Protein AF-B1C0U8-F1 (afdb_monomer)

Organism: NCBI:txid428126

Mean predicted aligned error: 3.38 Å

InterPro domains:
  IPR003501 Phosphotransferase system, EIIB component, type 2/3 [PF02302] (1-73)
  IPR013012 Phosphotransferase system, EIIB component, type 3 [PS51100] (1-84)
  IPR036095 PTS system IIB component-like superfamily [SSF52794] (1-81)
  IPR051819 PTS system sugar-specific EIIB domain-containing protein [PTHR34581] (1-80)

Structure (mmCIF, N/CA/C/O backbone):
data_AF-B1C0U8-F1
#
_entry.id   AF-B1C0U8-F1
#
loop_
_atom_site.group_PDB
_atom_site.id
_atom_site.type_symbol
_atom_site.label_atom_id
_atom_site.label_alt_id
_atom_site.label_comp_id
_atom_site.label_asym_id
_atom_site.label_entity_id
_atom_site.label_seq_id
_atom_site.pdbx_PDB_ins_code
_atom_site.Cartn_x
_atom_site.Cartn_y
_atom_site.Cartn_z
_atom_site.occupancy
_atom_site.B_iso_or_equiv
_atom_site.auth_seq_id
_atom_site.auth_comp_id
_atom_site.auth_asym_id
_atom_site.auth_atom_id
_atom_site.pdbx_PDB_model_num
ATOM 1 N N . MET A 1 1 ? 3.563 -1.939 10.051 1.00 90.69 1 MET A N 1
ATOM 2 C CA . MET A 1 1 ? 2.338 -2.499 9.449 1.00 90.69 1 MET A CA 1
ATOM 3 C C . MET A 1 1 ? 1.764 -3.650 10.267 1.00 90.69 1 MET A C 1
ATOM 5 O O . MET A 1 1 ? 0.812 -3.388 10.972 1.00 90.69 1 MET A O 1
ATOM 9 N N . LYS A 1 2 ? 2.338 -4.868 10.300 1.00 92.31 2 LYS A N 1
ATOM 10 C CA . LYS A 1 2 ? 1.749 -6.015 11.051 1.00 92.31 2 LYS A CA 1
ATOM 11 C C . LYS A 1 2 ? 1.343 -5.703 12.500 1.00 92.31 2 LYS A C 1
ATOM 13 O O . LYS A 1 2 ? 0.224 -5.982 12.907 1.00 92.31 2 LYS A O 1
ATOM 18 N N . LYS A 1 3 ? 2.256 -5.092 13.266 1.00 93.25 3 LYS A N 1
ATOM 19 C CA . LYS A 1 3 ? 1.996 -4.674 14.653 1.00 93.25 3 LYS A CA 1
ATOM 20 C C . LYS A 1 3 ? 0.848 -3.665 14.747 1.00 93.25 3 LYS A C 1
ATOM 22 O O . LYS A 1 3 ? 0.068 -3.727 15.686 1.00 93.25 3 LYS A O 1
ATOM 27 N N . GLU A 1 4 ? 0.771 -2.761 13.777 1.00 95.50 4 GLU A N 1
ATOM 28 C CA . GLU A 1 4 ? -0.253 -1.724 13.748 1.00 95.50 4 GLU A CA 1
ATOM 29 C C . GLU A 1 4 ? -1.625 -2.289 13.361 1.00 95.50 4 GLU A C 1
ATOM 31 O O . GLU A 1 4 ? -2.627 -1.935 13.970 1.00 95.50 4 GLU A O 1
ATOM 36 N N . ALA A 1 5 ? -1.672 -3.221 12.404 1.00 94.12 5 ALA A N 1
ATOM 37 C CA . ALA A 1 5 ? -2.906 -3.910 12.036 1.00 94.12 5 ALA A CA 1
ATOM 38 C C . ALA A 1 5 ? -3.520 -4.601 13.261 1.00 94.12 5 ALA A C 1
ATOM 40 O O . ALA A 1 5 ? -4.686 -4.384 13.578 1.00 94.12 5 ALA A O 1
ATOM 41 N N . ALA A 1 6 ? -2.692 -5.305 14.040 1.00 93.75 6 ALA A N 1
ATOM 42 C CA . ALA A 1 6 ? -3.122 -5.894 15.303 1.00 93.75 6 ALA A CA 1
ATOM 43 C C . ALA A 1 6 ? -3.607 -4.845 16.324 1.00 93.75 6 ALA A C 1
ATOM 45 O O . ALA A 1 6 ? -4.631 -5.061 16.965 1.00 93.75 6 ALA A O 1
ATOM 46 N N . SER A 1 7 ? -2.924 -3.699 16.477 1.00 95.00 7 SER A N 1
ATOM 47 C CA . SER A 1 7 ? -3.363 -2.657 17.423 1.00 95.00 7 SER A CA 1
ATOM 48 C C . SER A 1 7 ? -4.641 -1.934 17.001 1.00 95.00 7 SER A C 1
ATOM 50 O O . SER A 1 7 ? -5.346 -1.413 17.861 1.00 95.00 7 SER A O 1
ATOM 52 N N . GLN A 1 8 ? -4.946 -1.904 15.704 1.00 93.00 8 GLN A N 1
ATOM 53 C CA . GLN A 1 8 ? -6.172 -1.319 15.160 1.00 93.00 8 GLN A CA 1
ATOM 54 C C . GLN A 1 8 ? -7.308 -2.344 14.983 1.00 93.00 8 GLN A C 1
ATOM 56 O O . GLN A 1 8 ? -8.384 -1.971 14.530 1.00 93.00 8 GLN A O 1
ATOM 61 N N . ASN A 1 9 ? -7.105 -3.613 15.367 1.00 94.12 9 ASN A N 1
ATOM 62 C CA . ASN A 1 9 ? -8.031 -4.726 15.103 1.00 94.12 9 ASN A CA 1
ATOM 63 C C . ASN A 1 9 ? -8.379 -4.890 13.612 1.00 94.12 9 ASN A C 1
ATOM 65 O O . ASN A 1 9 ? -9.497 -5.261 13.260 1.00 94.12 9 ASN A O 1
ATOM 69 N N . ILE A 1 10 ? -7.411 -4.614 12.740 1.00 93.88 10 ILE A N 1
ATOM 70 C CA . ILE A 1 10 ? -7.514 -4.856 11.305 1.00 93.88 10 ILE A CA 1
ATOM 71 C C . ILE A 1 10 ? -6.978 -6.263 11.040 1.00 93.88 10 ILE A C 1
ATOM 73 O O . ILE A 1 10 ? -5.800 -6.541 11.286 1.00 93.88 10 ILE A O 1
ATOM 77 N N . ASP A 1 11 ? -7.838 -7.142 10.528 1.00 93.06 11 ASP A N 1
ATOM 78 C CA . ASP A 1 11 ? -7.435 -8.468 10.062 1.00 93.06 11 ASP A CA 1
ATOM 79 C C . ASP A 1 11 ? -6.744 -8.339 8.700 1.00 93.06 11 ASP A C 1
ATOM 81 O O . ASP A 1 11 ? -7.380 -8.340 7.649 1.00 93.06 11 ASP A O 1
ATOM 85 N N . ALA A 1 12 ? -5.430 -8.117 8.734 1.00 92.56 12 ALA A N 1
ATOM 86 C CA . ALA A 1 12 ? -4.614 -7.937 7.544 1.00 92.56 12 ALA A CA 1
ATOM 87 C C . ALA A 1 12 ? -3.398 -8.859 7.561 1.00 92.56 12 ALA A C 1
ATOM 89 O O . ALA A 1 12 ? -2.592 -8.870 8.500 1.00 92.56 12 ALA A O 1
ATOM 90 N N . ILE A 1 13 ? -3.200 -9.560 6.447 1.00 93.12 13 ILE A N 1
ATOM 91 C CA . ILE A 1 13 ? -1.951 -10.250 6.150 1.00 93.12 13 ILE A CA 1
ATOM 92 C C . ILE A 1 13 ? -1.064 -9.275 5.378 1.00 93.12 13 ILE A C 1
ATOM 94 O O . ILE A 1 13 ? -1.439 -8.763 4.331 1.00 93.12 13 ILE A O 1
ATOM 98 N N . VAL A 1 14 ? 0.136 -9.013 5.898 1.00 93.25 14 VAL A N 1
ATOM 99 C CA . VAL A 1 14 ? 1.134 -8.161 5.233 1.00 93.25 14 VAL A CA 1
ATOM 100 C C . VAL A 1 14 ? 2.367 -8.998 4.940 1.00 93.25 14 VAL A C 1
ATOM 102 O O . VAL A 1 14 ? 2.951 -9.591 5.851 1.00 93.25 14 VAL A O 1
ATOM 105 N N . TRP A 1 15 ? 2.799 -9.043 3.687 1.00 92.94 15 TRP A N 1
ATOM 106 C CA . TRP A 1 15 ? 3.988 -9.785 3.285 1.00 92.94 15 TRP A CA 1
ATOM 107 C C . TRP A 1 15 ? 4.777 -9.024 2.225 1.00 92.94 15 TRP A C 1
ATOM 109 O O . TRP A 1 15 ? 4.308 -8.044 1.654 1.00 92.94 15 TRP A O 1
ATOM 119 N N . THR A 1 16 ? 6.015 -9.455 2.009 1.00 90.94 16 THR A N 1
ATOM 120 C CA . THR A 1 16 ? 6.914 -8.873 1.014 1.00 90.94 16 THR A CA 1
ATOM 121 C C . THR A 1 16 ? 7.332 -9.979 0.066 1.00 90.94 16 THR A C 1
ATOM 123 O O . THR A 1 16 ? 7.688 -11.071 0.511 1.00 90.94 16 THR A O 1
ATOM 126 N N . VAL A 1 17 ? 7.294 -9.698 -1.231 1.00 89.50 17 VAL A N 1
ATOM 127 C CA . VAL A 1 17 ? 7.745 -10.615 -2.279 1.00 89.50 17 VAL A CA 1
ATOM 128 C C . VAL A 1 17 ? 8.893 -9.983 -3.050 1.00 89.50 17 VAL A C 1
ATOM 130 O O . VAL A 1 17 ? 8.968 -8.763 -3.187 1.00 89.50 17 VAL A O 1
ATOM 133 N N . GLY A 1 18 ? 9.804 -10.815 -3.549 1.00 86.25 18 GLY A N 1
ATOM 134 C CA . GLY A 1 18 ? 10.771 -10.366 -4.545 1.00 86.25 18 GLY A CA 1
ATOM 135 C C . GLY A 1 18 ? 10.088 -10.145 -5.895 1.00 86.25 18 GLY A C 1
ATOM 136 O O . GLY A 1 18 ? 9.076 -10.780 -6.191 1.00 86.25 18 GLY A O 1
ATOM 137 N N . GLN A 1 19 ? 10.681 -9.305 -6.744 1.00 75.81 19 GLN A N 1
ATOM 138 C CA . GLN A 1 19 ? 10.142 -8.958 -8.066 1.00 75.81 19 GLN A CA 1
ATOM 139 C C . GLN A 1 19 ? 9.783 -10.189 -8.924 1.00 75.81 19 GLN A C 1
ATOM 141 O O . GLN A 1 19 ? 8.805 -10.170 -9.664 1.00 75.81 19 GLN A O 1
ATOM 146 N N . HIS A 1 20 ? 10.560 -11.270 -8.817 1.00 81.19 20 HIS A N 1
ATOM 147 C CA . HIS A 1 20 ? 10.356 -12.504 -9.584 1.00 81.19 20 HIS A CA 1
ATOM 148 C C . HIS A 1 20 ? 9.161 -13.352 -9.126 1.00 81.19 20 HIS A C 1
ATOM 150 O O . HIS A 1 20 ? 8.740 -14.231 -9.867 1.00 81.19 20 HIS A O 1
ATOM 156 N N . ALA A 1 21 ? 8.635 -13.117 -7.923 1.00 82.62 21 ALA A N 1
ATOM 157 C CA . ALA A 1 21 ? 7.502 -13.858 -7.366 1.00 82.62 21 ALA A CA 1
ATOM 158 C C . ALA A 1 21 ? 6.172 -13.099 -7.502 1.00 82.62 21 ALA A C 1
ATOM 160 O O . ALA A 1 21 ? 5.140 -13.577 -7.030 1.00 82.62 21 ALA A O 1
ATOM 161 N N . LEU A 1 22 ? 6.187 -11.917 -8.131 1.00 81.62 22 LEU A N 1
ATOM 162 C CA . LEU A 1 22 ? 5.004 -11.077 -8.276 1.00 81.62 22 LEU A CA 1
ATOM 163 C C . LEU A 1 22 ? 3.876 -11.828 -8.991 1.00 81.62 22 LEU A C 1
ATOM 165 O O . LEU A 1 22 ? 2.794 -11.946 -8.430 1.00 81.62 22 LEU A O 1
ATOM 169 N N . ASP A 1 23 ? 4.170 -12.422 -10.149 1.00 81.38 23 ASP A N 1
ATOM 170 C CA . ASP A 1 23 ? 3.195 -13.105 -11.010 1.00 81.38 23 ASP A CA 1
ATOM 171 C C . ASP A 1 23 ? 2.501 -14.298 -10.330 1.00 81.38 23 ASP A C 1
ATOM 173 O O . ASP A 1 23 ? 1.457 -14.747 -10.785 1.00 81.38 23 ASP A O 1
ATOM 177 N N . THR A 1 24 ? 3.070 -14.846 -9.254 1.00 81.62 24 THR A N 1
ATOM 178 C CA . THR A 1 24 ? 2.505 -15.998 -8.532 1.00 81.62 24 THR A CA 1
ATOM 179 C C . THR A 1 24 ? 1.817 -15.625 -7.227 1.00 81.62 24 THR A C 1
ATOM 181 O O . THR A 1 24 ? 1.035 -16.417 -6.717 1.00 81.62 24 THR A O 1
ATOM 184 N N . SER A 1 25 ? 2.128 -14.459 -6.657 1.00 79.12 25 SER A N 1
ATOM 185 C CA . SER A 1 25 ? 1.705 -14.084 -5.300 1.00 79.12 25 SER A CA 1
ATOM 186 C C . SER A 1 25 ? 0.868 -12.810 -5.243 1.00 79.12 25 SER A C 1
ATOM 188 O O . SER A 1 25 ? 0.325 -12.500 -4.188 1.00 79.12 25 SER A O 1
ATOM 190 N N . CYS A 1 26 ? 0.764 -12.055 -6.338 1.00 80.06 26 CYS A N 1
ATOM 191 C CA . CYS A 1 26 ? -0.025 -10.828 -6.362 1.00 80.06 26 CYS A CA 1
ATOM 192 C C . CYS A 1 26 ? -1.531 -11.087 -6.263 1.00 80.06 26 CYS A C 1
ATOM 194 O O . CYS A 1 26 ? -2.237 -10.246 -5.728 1.00 80.06 26 CYS A O 1
ATOM 196 N N . PHE A 1 27 ? -2.020 -12.230 -6.754 1.00 79.50 27 PHE A N 1
ATOM 197 C CA . PHE A 1 27 ? -3.456 -12.498 -6.896 1.00 79.50 27 PHE A CA 1
ATOM 198 C C . PHE A 1 27 ? -4.215 -12.660 -5.574 1.00 79.50 27 PHE A C 1
ATOM 200 O O . PHE A 1 27 ? -5.427 -12.477 -5.563 1.00 79.50 27 PHE A O 1
ATOM 207 N N . ASP A 1 28 ? -3.519 -12.952 -4.474 1.00 86.94 28 ASP A N 1
ATOM 208 C CA . ASP A 1 28 ? -4.124 -13.060 -3.140 1.00 86.94 28 ASP A CA 1
ATOM 209 C C . ASP A 1 28 ? -4.196 -11.705 -2.406 1.00 86.94 28 ASP A C 1
ATOM 211 O O . ASP A 1 28 ? -4.661 -11.640 -1.269 1.00 86.94 28 ASP A O 1
ATOM 215 N N . ALA A 1 29 ? -3.691 -10.623 -3.009 1.00 92.75 29 ALA A N 1
ATOM 216 C CA . ALA A 1 29 ? -3.600 -9.318 -2.367 1.00 92.75 29 ALA A CA 1
ATOM 217 C C . ALA A 1 29 ? -4.783 -8.407 -2.722 1.00 92.75 29 ALA A C 1
ATOM 219 O O . ALA A 1 29 ? -5.109 -8.225 -3.893 1.00 92.75 29 ALA A O 1
ATOM 220 N N . ASP A 1 30 ? -5.358 -7.740 -1.716 1.00 94.69 30 ASP A N 1
ATOM 221 C CA . ASP A 1 30 ? -6.342 -6.667 -1.929 1.00 94.69 30 ASP A CA 1
ATOM 222 C C . ASP A 1 30 ? -5.704 -5.379 -2.480 1.00 94.69 30 ASP A C 1
ATOM 224 O O . ASP A 1 30 ? -6.381 -4.562 -3.099 1.00 94.69 30 ASP A O 1
ATOM 228 N N . CYS A 1 31 ? -4.405 -5.172 -2.249 1.00 95.06 31 CYS A N 1
ATOM 229 C CA . CYS A 1 31 ? -3.636 -4.070 -2.820 1.00 95.06 31 CYS A CA 1
ATOM 230 C C . CYS A 1 31 ? -2.143 -4.404 -2.886 1.00 95.06 31 CYS A C 1
ATOM 232 O O . CYS A 1 31 ? -1.653 -5.286 -2.177 1.00 95.06 31 CYS A O 1
ATOM 234 N N . ILE A 1 32 ? -1.401 -3.662 -3.710 1.00 95.12 32 ILE A N 1
ATOM 235 C CA . ILE A 1 32 ? 0.059 -3.763 -3.798 1.00 95.12 32 ILE A CA 1
ATOM 236 C C . ILE A 1 32 ? 0.684 -2.406 -3.505 1.00 95.12 32 ILE A C 1
ATOM 238 O O . ILE A 1 32 ? 0.350 -1.397 -4.125 1.00 95.12 32 ILE A O 1
ATOM 242 N N . LEU A 1 33 ? 1.647 -2.406 -2.587 1.00 96.12 33 LEU A N 1
ATOM 243 C CA . LEU A 1 33 ? 2.452 -1.239 -2.262 1.00 96.12 33 LEU A CA 1
ATOM 244 C C . LEU A 1 33 ? 3.879 -1.426 -2.771 1.00 96.12 33 LEU A C 1
ATOM 246 O O . LEU A 1 33 ? 4.533 -2.425 -2.468 1.00 96.12 33 LEU A O 1
ATOM 250 N N . ILE A 1 34 ? 4.367 -0.447 -3.524 1.00 95.69 34 ILE A N 1
ATOM 251 C CA . ILE A 1 34 ? 5.721 -0.428 -4.072 1.00 95.69 34 ILE A CA 1
ATOM 252 C C . ILE A 1 34 ? 6.572 0.495 -3.208 1.00 95.69 34 ILE A C 1
ATOM 254 O O . ILE A 1 34 ? 6.213 1.647 -2.973 1.00 95.69 34 ILE A O 1
ATOM 258 N N . ALA A 1 35 ? 7.704 -0.009 -2.723 1.00 94.31 35 ALA A N 1
ATOM 259 C CA . ALA A 1 35 ? 8.654 0.823 -1.998 1.00 94.31 35 ALA A CA 1
ATOM 260 C C . ALA A 1 35 ? 9.192 1.936 -2.922 1.00 94.31 35 ALA A C 1
ATOM 262 O O . ALA A 1 35 ? 9.407 1.674 -4.106 1.00 94.31 35 ALA A O 1
ATOM 263 N N . PRO A 1 36 ? 9.448 3.153 -2.419 1.00 95.81 36 PRO A N 1
ATOM 264 C CA . PRO A 1 36 ? 9.789 4.307 -3.255 1.00 95.81 36 PRO A CA 1
ATOM 265 C C . PRO A 1 36 ? 11.030 4.074 -4.128 1.00 95.81 36 PRO A C 1
ATOM 267 O O . PRO A 1 36 ? 11.065 4.468 -5.290 1.00 95.81 36 PRO A O 1
ATOM 270 N N . GLN A 1 37 ? 12.020 3.324 -3.634 1.00 94.38 37 GLN A N 1
ATOM 271 C CA . GLN A 1 37 ? 13.205 2.944 -4.411 1.00 94.38 37 GLN A CA 1
ATOM 272 C C . GLN A 1 37 ? 12.909 2.025 -5.620 1.00 94.38 37 GLN A C 1
ATOM 274 O O . GLN A 1 37 ? 13.750 1.887 -6.507 1.00 94.38 37 GLN A O 1
ATOM 279 N N . ASN A 1 38 ? 11.722 1.416 -5.670 1.00 94.50 38 ASN A N 1
ATOM 280 C CA . ASN A 1 38 ? 11.236 0.533 -6.732 1.00 94.50 38 ASN A CA 1
ATOM 281 C C . ASN A 1 38 ? 10.145 1.191 -7.601 1.00 94.50 38 ASN A C 1
ATOM 283 O O . ASN A 1 38 ? 9.501 0.503 -8.389 1.00 94.50 38 ASN A O 1
ATOM 287 N N . GLU A 1 39 ? 9.927 2.508 -7.513 1.00 95.38 39 GLU A N 1
ATOM 288 C CA . GLU A 1 39 ? 8.876 3.220 -8.267 1.00 95.38 39 GLU A CA 1
ATOM 289 C C . GLU A 1 39 ? 8.896 2.935 -9.783 1.00 95.38 39 GLU A C 1
ATOM 291 O O . GLU A 1 39 ? 7.845 2.823 -10.416 1.00 95.38 39 GLU A O 1
ATOM 296 N N . PHE A 1 40 ? 10.079 2.735 -10.375 1.00 94.38 40 PHE A N 1
ATOM 297 C CA . PHE A 1 40 ? 10.225 2.398 -11.798 1.00 94.38 40 PHE A CA 1
ATOM 298 C C . PHE A 1 40 ? 9.473 1.114 -12.208 1.00 94.38 40 PHE A C 1
ATOM 300 O O . PHE A 1 40 ? 9.167 0.923 -13.388 1.00 94.38 40 PHE A O 1
ATOM 307 N N . GLU A 1 41 ? 9.146 0.240 -11.252 1.00 92.50 41 GLU A N 1
ATOM 308 C CA . GLU A 1 41 ? 8.396 -0.997 -11.468 1.00 92.50 41 GLU A CA 1
ATOM 309 C C . GLU A 1 41 ? 6.886 -0.776 -11.559 1.00 92.50 41 GLU A C 1
ATOM 311 O O . GLU A 1 41 ? 6.184 -1.664 -12.039 1.00 92.50 41 GLU A O 1
ATOM 316 N N . TYR A 1 42 ? 6.375 0.398 -11.176 1.00 93.81 42 TYR A N 1
ATOM 317 C CA . TYR A 1 42 ? 4.942 0.685 -11.085 1.00 93.81 42 TYR A CA 1
ATOM 318 C C . TYR A 1 42 ? 4.162 0.270 -12.336 1.00 93.81 42 TYR A C 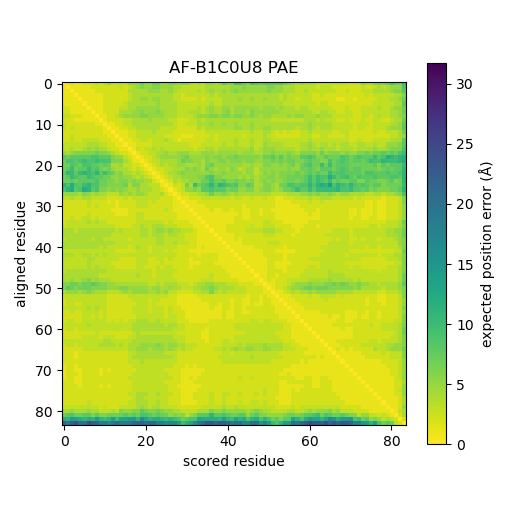1
ATOM 320 O O . TYR A 1 42 ? 3.185 -0.474 -12.256 1.00 93.81 42 TYR A O 1
ATOM 328 N N . LYS A 1 43 ? 4.643 0.669 -13.520 1.00 93.62 43 LYS A N 1
ATOM 329 C CA . LYS A 1 43 ? 3.996 0.325 -14.798 1.00 93.62 43 LYS A CA 1
ATOM 330 C C . LYS A 1 43 ? 3.988 -1.180 -15.065 1.00 93.62 43 LYS A C 1
ATOM 332 O O . LYS A 1 43 ? 3.007 -1.699 -15.589 1.00 93.62 43 LYS A O 1
ATOM 337 N N . LYS A 1 44 ? 5.071 -1.875 -14.706 1.00 91.56 44 LYS A N 1
ATOM 338 C CA . LYS A 1 44 ? 5.182 -3.330 -14.857 1.00 91.56 44 LYS A CA 1
ATOM 339 C C . LYS A 1 44 ? 4.202 -4.033 -13.922 1.00 91.56 44 LYS A C 1
ATOM 341 O O . LYS A 1 44 ? 3.454 -4.882 -14.386 1.00 91.56 44 LYS A O 1
ATOM 346 N N . VAL A 1 45 ? 4.165 -3.650 -12.645 1.00 92.31 45 VAL A N 1
ATOM 347 C CA . VAL A 1 45 ? 3.254 -4.241 -11.651 1.00 92.31 45 VAL A CA 1
ATOM 348 C C . VAL A 1 45 ? 1.798 -4.036 -12.062 1.00 92.31 45 VAL A C 1
ATOM 350 O O . VAL A 1 45 ? 1.044 -5.002 -12.113 1.00 92.31 45 VAL A O 1
ATOM 353 N N . LYS A 1 46 ? 1.425 -2.811 -12.450 1.00 92.31 46 LYS A N 1
ATOM 354 C CA . LYS A 1 46 ? 0.078 -2.471 -12.935 1.00 92.31 46 LYS A CA 1
ATOM 355 C C . LYS A 1 46 ? -0.338 -3.326 -14.140 1.00 92.31 46 LYS A C 1
ATOM 357 O O . LYS A 1 4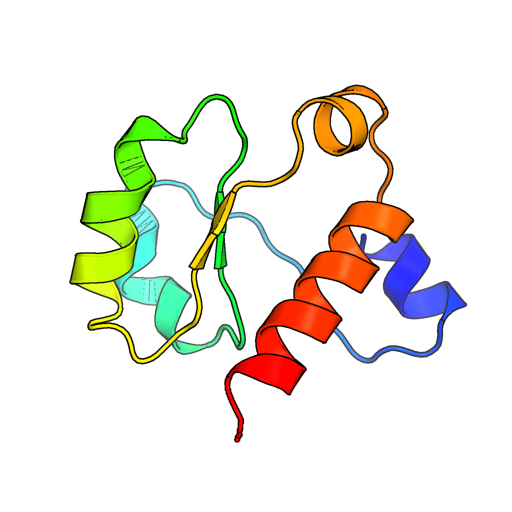6 ? -1.466 -3.806 -14.200 1.00 92.31 46 LYS A O 1
ATOM 362 N N . SER A 1 47 ? 0.598 -3.579 -15.060 1.00 91.50 47 SER A N 1
ATOM 363 C CA . SER A 1 47 ? 0.379 -4.475 -16.200 1.00 91.50 47 SER A CA 1
ATOM 364 C C . SER A 1 47 ? 0.225 -5.943 -15.797 1.00 91.50 47 SER A C 1
ATOM 366 O O . SER A 1 47 ? -0.554 -6.640 -16.432 1.00 91.50 47 SER A O 1
ATOM 368 N N . VAL A 1 48 ? 0.954 -6.429 -14.786 1.00 90.12 48 VAL A N 1
ATOM 369 C CA . VAL A 1 48 ? 0.845 -7.821 -14.304 1.00 90.12 48 VAL A CA 1
ATOM 370 C C . VAL A 1 48 ? -0.526 -8.072 -13.677 1.00 90.12 48 VAL A C 1
ATOM 372 O O . VAL A 1 48 ? -1.147 -9.098 -13.943 1.00 90.12 48 VAL A O 1
ATOM 375 N N . VAL A 1 49 ? -1.029 -7.115 -12.893 1.00 90.25 49 VAL A N 1
ATOM 376 C CA . VAL A 1 49 ? -2.331 -7.239 -12.215 1.00 90.25 49 VAL A CA 1
ATOM 377 C C . VAL A 1 49 ? -3.523 -6.790 -13.065 1.00 90.25 49 VAL A C 1
ATOM 379 O O . VAL A 1 49 ? -4.654 -6.836 -12.588 1.00 90.25 49 VAL A O 1
ATOM 382 N N . ASN A 1 50 ? -3.294 -6.363 -14.313 1.00 87.62 50 ASN A N 1
ATOM 383 C CA . ASN A 1 50 ? -4.320 -5.918 -15.266 1.00 87.62 50 ASN A CA 1
ATOM 384 C C . ASN A 1 50 ? -5.324 -4.901 -14.691 1.00 87.62 50 ASN A C 1
ATOM 386 O O . ASN A 1 50 ? -6.512 -4.981 -14.987 1.00 87.62 50 ASN A O 1
ATOM 390 N N . ASP A 1 51 ? -4.863 -3.968 -13.852 1.00 84.44 51 ASP A N 1
ATOM 391 C CA . ASP A 1 51 ? -5.715 -2.978 -13.168 1.00 84.44 51 ASP A CA 1
ATOM 392 C C . ASP A 1 51 ? -6.821 -3.555 -12.260 1.00 84.44 51 ASP A C 1
ATOM 394 O O . ASP A 1 51 ? -7.680 -2.816 -11.788 1.00 84.44 51 ASP A O 1
ATOM 398 N N . ILE A 1 52 ? -6.783 -4.859 -11.966 1.00 89.25 52 ILE A N 1
ATOM 399 C CA . ILE A 1 52 ? -7.746 -5.528 -11.077 1.00 89.25 52 ILE A CA 1
ATOM 400 C C . ILE A 1 52 ? -7.404 -5.249 -9.610 1.00 89.25 52 ILE A C 1
ATOM 402 O O . ILE A 1 52 ? -8.295 -5.087 -8.780 1.00 89.25 52 ILE A O 1
ATOM 406 N N . ILE A 1 53 ? -6.108 -5.196 -9.293 1.00 92.75 53 ILE A N 1
ATOM 407 C CA . ILE A 1 53 ? -5.602 -4.957 -7.941 1.00 92.75 53 ILE A CA 1
ATOM 408 C C . ILE A 1 53 ? -5.028 -3.542 -7.899 1.00 92.75 53 ILE A C 1
ATOM 410 O O . ILE A 1 53 ? -4.156 -3.226 -8.717 1.00 92.75 53 ILE A O 1
ATOM 414 N N . PRO A 1 54 ? -5.468 -2.680 -6.968 1.00 94.75 54 PRO A N 1
ATOM 415 C CA . PRO A 1 54 ? -4.934 -1.336 -6.872 1.00 94.75 54 PRO A CA 1
ATOM 416 C C . PRO A 1 54 ? -3.464 -1.359 -6.445 1.00 94.75 54 PRO A C 1
ATOM 418 O O . PRO A 1 54 ? -3.059 -2.065 -5.517 1.00 94.75 54 PRO A O 1
ATOM 421 N N . VAL A 1 55 ? -2.662 -0.551 -7.138 1.00 95.12 55 VAL A N 1
ATOM 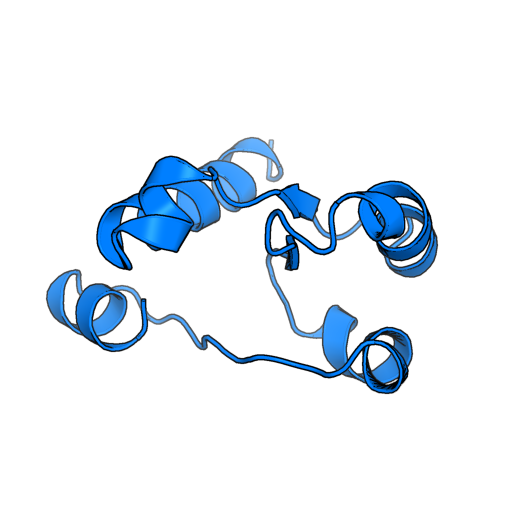422 C CA . VAL A 1 55 ? -1.218 -0.430 -6.924 1.00 95.12 55 VAL A CA 1
ATOM 423 C C . VAL A 1 55 ? -0.891 1.009 -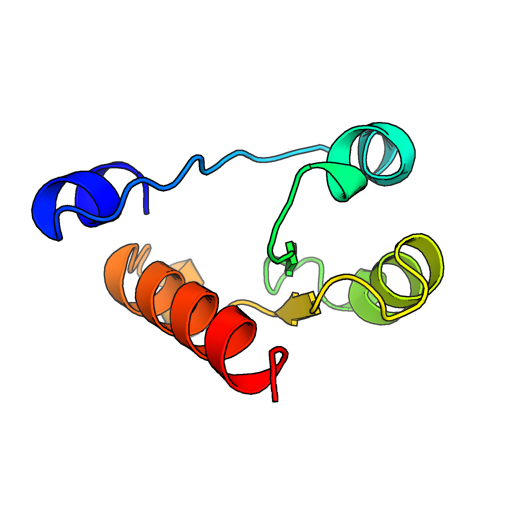6.555 1.00 95.12 55 VAL A C 1
ATOM 425 O O . VAL A 1 55 ? -1.274 1.934 -7.277 1.00 95.12 55 VAL A O 1
ATOM 428 N N . SER A 1 56 ? -0.143 1.201 -5.471 1.00 96.31 56 SER A N 1
ATOM 429 C CA . SER A 1 56 ? 0.344 2.515 -5.041 1.00 96.31 56 SER A CA 1
ATOM 430 C C . SER A 1 56 ? 1.815 2.467 -4.635 1.00 96.31 56 SER A C 1
ATOM 432 O O . SER A 1 56 ? 2.362 1.408 -4.326 1.00 96.31 56 SER A O 1
ATOM 434 N N . ILE A 1 57 ? 2.469 3.624 -4.658 1.00 97.44 57 ILE A N 1
ATOM 435 C CA . ILE A 1 57 ? 3.840 3.801 -4.180 1.00 97.44 57 ILE A CA 1
ATOM 436 C C . ILE A 1 57 ? 3.757 4.288 -2.735 1.00 97.44 57 ILE A C 1
ATOM 438 O O . ILE A 1 57 ? 2.957 5.165 -2.415 1.00 97.44 57 ILE A O 1
ATOM 442 N N . ILE A 1 58 ? 4.561 3.700 -1.854 1.00 97.31 58 ILE A N 1
ATOM 443 C CA . ILE A 1 58 ? 4.641 4.142 -0.462 1.00 97.31 58 ILE A CA 1
ATOM 444 C C . ILE A 1 58 ? 5.296 5.523 -0.431 1.00 97.31 58 ILE A C 1
ATOM 446 O O . ILE A 1 58 ? 6.342 5.719 -1.052 1.00 97.31 58 ILE A O 1
ATOM 450 N N . ASP A 1 59 ? 4.709 6.448 0.326 1.00 97.31 59 ASP A N 1
ATOM 451 C CA . ASP A 1 59 ? 5.301 7.760 0.567 1.00 97.31 59 ASP A CA 1
ATOM 452 C C . ASP A 1 59 ? 6.743 7.636 1.101 1.00 97.31 59 ASP A C 1
ATOM 454 O O . ASP A 1 59 ? 7.043 6.817 1.977 1.00 97.31 59 ASP A O 1
ATOM 458 N N . CYS A 1 60 ? 7.652 8.439 0.544 1.00 96.50 60 CYS A N 1
ATOM 459 C CA . CYS A 1 60 ? 9.077 8.379 0.863 1.00 96.50 60 CYS A CA 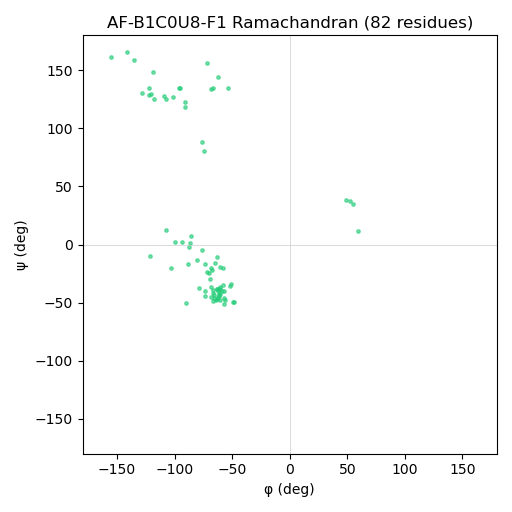1
ATOM 460 C C . CYS A 1 60 ? 9.365 8.669 2.338 1.00 96.50 60 CYS A C 1
ATOM 462 O O . CYS A 1 60 ? 10.243 8.028 2.929 1.00 96.50 60 CYS A O 1
ATOM 464 N N 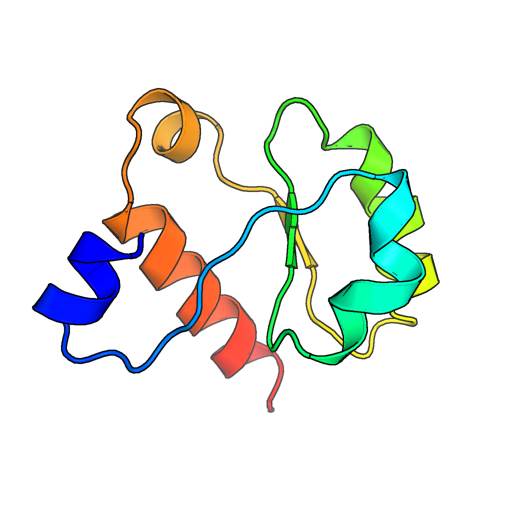. ASP A 1 61 ? 8.645 9.617 2.933 1.00 97.12 61 ASP A N 1
ATOM 465 C CA . ASP A 1 61 ? 8.854 9.998 4.321 1.00 97.12 61 ASP A CA 1
ATOM 466 C C . ASP A 1 61 ? 8.309 8.919 5.255 1.00 97.12 61 ASP A C 1
ATOM 468 O O . ASP A 1 61 ? 8.996 8.522 6.198 1.00 97.12 61 ASP A O 1
ATOM 472 N N . ASP A 1 62 ? 7.117 8.389 4.977 1.00 97.12 62 ASP A N 1
ATOM 473 C CA . ASP A 1 62 ? 6.532 7.292 5.755 1.00 97.12 62 ASP A CA 1
ATOM 474 C C . ASP A 1 62 ? 7.391 6.027 5.685 1.00 97.12 62 ASP A C 1
ATOM 476 O O . ASP A 1 62 ? 7.626 5.370 6.705 1.00 97.12 62 ASP A O 1
ATOM 480 N N . PHE A 1 63 ? 7.936 5.717 4.504 1.00 95.69 63 PHE A N 1
ATOM 481 C CA . PHE A 1 63 ? 8.862 4.603 4.327 1.00 95.69 63 PHE A CA 1
ATOM 482 C C . PHE A 1 63 ? 10.155 4.814 5.126 1.00 95.69 63 PHE A C 1
ATOM 484 O O . PHE A 1 63 ? 10.582 3.924 5.865 1.00 95.69 63 PHE A O 1
ATOM 491 N N . THR A 1 64 ? 10.753 6.007 5.040 1.00 95.12 64 THR A N 1
ATOM 492 C CA . THR A 1 64 ? 12.010 6.344 5.732 1.00 95.12 64 THR A CA 1
ATOM 493 C C . THR A 1 64 ? 11.844 6.365 7.250 1.00 95.1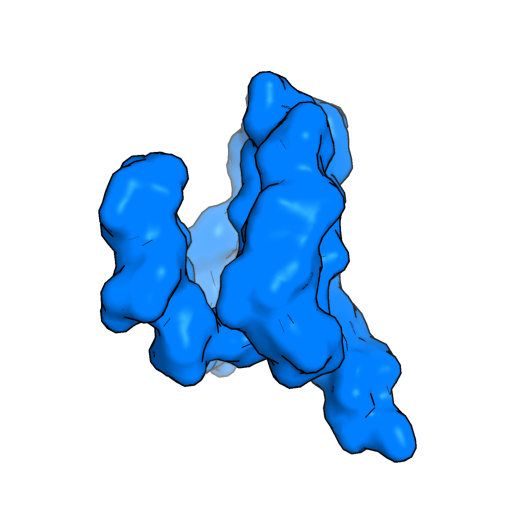2 64 THR A C 1
ATOM 495 O O . THR A 1 64 ? 12.712 5.883 7.979 1.00 95.12 64 THR A O 1
ATOM 498 N N . ARG A 1 65 ? 10.713 6.876 7.747 1.00 96.44 65 ARG A N 1
ATOM 499 C CA . ARG A 1 65 ? 10.374 6.895 9.178 1.00 96.44 65 ARG A CA 1
ATOM 500 C C . ARG A 1 65 ? 9.919 5.535 9.708 1.00 96.44 65 ARG A C 1
ATOM 502 O O . ARG A 1 65 ? 9.703 5.408 10.912 1.00 96.44 65 ARG A O 1
ATOM 509 N N . MET A 1 66 ? 9.775 4.530 8.840 1.00 93.38 66 MET A N 1
ATOM 510 C CA . MET A 1 66 ? 9.162 3.241 9.168 1.00 93.38 66 MET A CA 1
ATOM 511 C C . MET A 1 66 ? 7.776 3.410 9.812 1.00 93.38 66 MET A C 1
ATOM 513 O O . MET A 1 66 ? 7.409 2.658 10.723 1.00 93.38 66 MET A O 1
ATOM 517 N N . ASP A 1 67 ? 7.003 4.394 9.344 1.00 96.69 67 ASP A N 1
ATOM 518 C CA . ASP A 1 67 ? 5.672 4.698 9.863 1.00 96.69 67 ASP A CA 1
ATOM 519 C C . ASP A 1 67 ? 4.670 3.640 9.394 1.00 96.69 67 ASP A C 1
ATOM 521 O O . ASP A 1 67 ? 3.902 3.784 8.445 1.00 96.69 67 ASP A O 1
ATOM 525 N N . GLY A 1 68 ? 4.686 2.510 10.091 1.00 95.44 68 GLY A N 1
ATOM 526 C CA . GLY A 1 68 ? 3.837 1.379 9.774 1.00 95.44 68 GLY A CA 1
ATOM 527 C C . GLY A 1 68 ? 2.340 1.651 9.913 1.00 95.44 68 GLY A C 1
ATOM 528 O O . GLY A 1 68 ? 1.585 0.764 9.512 1.00 95.44 68 GLY A O 1
ATOM 529 N N . LYS A 1 69 ? 1.944 2.788 10.499 1.00 96.50 69 LYS A N 1
ATOM 530 C CA . LYS A 1 69 ? 0.560 3.221 10.662 1.00 96.50 69 LYS A CA 1
ATOM 531 C C . LYS A 1 69 ? 0.094 4.047 9.487 1.00 96.50 69 LYS A C 1
ATOM 533 O O . LYS A 1 69 ? -0.930 3.698 8.910 1.00 96.50 69 LYS A O 1
ATOM 538 N N . ALA A 1 70 ? 0.862 5.057 9.095 1.00 97.06 70 ALA A N 1
ATOM 539 C CA . ALA A 1 70 ? 0.565 5.838 7.903 1.00 97.06 70 ALA A CA 1
ATOM 540 C C . ALA A 1 70 ? 0.471 4.928 6.666 1.00 97.06 70 ALA A C 1
ATOM 542 O O . ALA A 1 70 ? -0.543 4.922 5.973 1.00 97.06 70 ALA A O 1
ATOM 543 N N . VAL A 1 71 ? 1.449 4.031 6.481 1.00 97.25 71 VAL A N 1
ATOM 544 C CA . VAL A 1 71 ? 1.452 3.094 5.344 1.00 97.25 71 VAL A CA 1
ATOM 545 C C . VAL A 1 71 ? 0.258 2.131 5.371 1.00 97.25 71 VAL A C 1
ATOM 547 O O . VAL A 1 71 ? -0.298 1.820 4.321 1.00 97.25 71 VAL A O 1
ATOM 550 N N . LEU A 1 72 ? -0.157 1.652 6.551 1.00 96.75 72 LEU A N 1
ATOM 551 C CA . LEU A 1 72 ? -1.325 0.772 6.667 1.00 96.75 72 LEU A CA 1
ATOM 552 C C . LEU A 1 72 ? -2.626 1.516 6.350 1.00 96.75 72 LEU A C 1
ATOM 554 O O . LEU A 1 72 ? -3.444 0.995 5.600 1.00 96.75 72 LEU A O 1
ATOM 558 N N . ASN A 1 73 ? -2.798 2.723 6.887 1.00 95.94 73 ASN A N 1
ATOM 559 C CA . ASN A 1 73 ? -3.985 3.536 6.643 1.00 95.94 73 ASN A CA 1
ATOM 560 C C . ASN A 1 73 ? -4.127 3.870 5.152 1.00 95.94 73 ASN A C 1
ATOM 562 O O . ASN A 1 73 ? -5.203 3.682 4.592 1.00 95.94 73 ASN A O 1
ATOM 566 N N . ASN A 1 74 ? -3.027 4.254 4.496 1.00 96.19 74 ASN A N 1
ATOM 567 C CA . ASN A 1 74 ? -3.005 4.519 3.056 1.00 96.19 74 ASN A CA 1
ATOM 568 C C . ASN A 1 74 ? -3.384 3.268 2.239 1.00 96.19 74 ASN A C 1
ATOM 570 O O . ASN A 1 74 ? -4.053 3.373 1.214 1.00 96.19 74 ASN A O 1
ATOM 574 N N . ALA A 1 75 ? -2.976 2.073 2.686 1.00 96.69 75 ALA A N 1
ATOM 575 C CA . ALA A 1 75 ? -3.344 0.811 2.042 1.00 96.69 75 ALA A CA 1
ATOM 576 C C . ALA A 1 75 ? -4.848 0.522 2.149 1.00 96.69 75 ALA A C 1
ATOM 578 O O . ALA A 1 75 ? -5.471 0.119 1.171 1.00 96.69 75 ALA 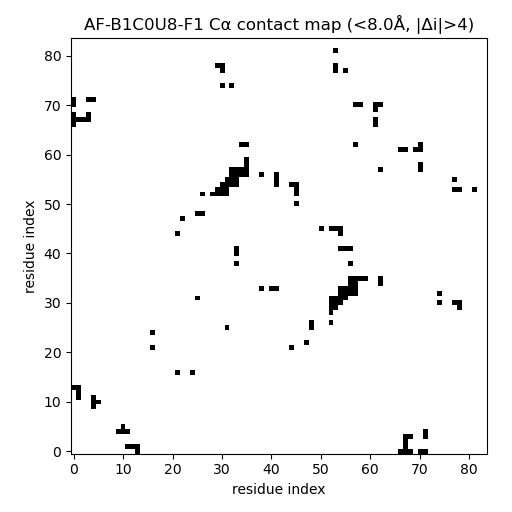A O 1
ATOM 579 N N . VAL A 1 76 ? -5.432 0.740 3.331 1.00 95.19 76 VAL A N 1
ATOM 580 C CA . VAL A 1 76 ? -6.871 0.552 3.567 1.00 95.19 76 VAL A CA 1
ATOM 581 C C . VAL A 1 76 ? -7.684 1.534 2.725 1.00 95.19 76 VAL A C 1
ATOM 583 O O . VAL A 1 76 ? -8.585 1.110 2.008 1.00 95.19 76 VAL A O 1
ATOM 586 N N . GLU A 1 77 ? -7.312 2.815 2.729 1.00 95.62 77 GLU A N 1
ATOM 587 C CA . GLU A 1 77 ? -7.968 3.847 1.918 1.00 95.62 77 GLU A CA 1
ATOM 588 C C . GLU A 1 77 ? -7.907 3.523 0.416 1.00 95.62 77 GLU A C 1
ATOM 590 O O . GLU A 1 77 ? -8.891 3.680 -0.308 1.00 95.62 77 GLU A O 1
ATOM 595 N N . LEU A 1 78 ? -6.769 3.010 -0.061 1.00 95.62 78 LEU A N 1
ATOM 596 C CA . LEU A 1 78 ? -6.609 2.573 -1.447 1.00 95.62 78 LEU A CA 1
ATOM 597 C C . LEU A 1 78 ? -7.591 1.447 -1.820 1.00 95.62 78 LEU A C 1
ATOM 599 O O . LEU A 1 78 ? -8.181 1.481 -2.903 1.00 95.62 78 LEU A O 1
ATOM 603 N N . ILE A 1 79 ? -7.779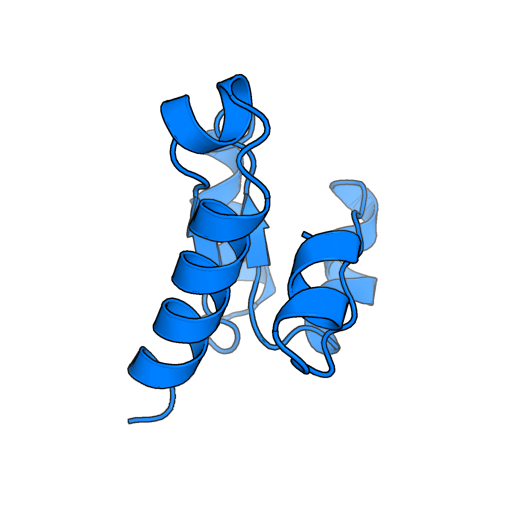 0.463 -0.936 1.00 94.44 79 ILE A N 1
ATOM 604 C CA . ILE A 1 79 ? -8.729 -0.640 -1.142 1.00 94.44 79 ILE A CA 1
ATOM 605 C C . ILE A 1 79 ? -10.168 -0.110 -1.151 1.00 94.44 79 ILE A C 1
ATOM 607 O O . ILE A 1 79 ? -10.945 -0.461 -2.038 1.00 94.44 79 ILE A O 1
ATOM 611 N N . GLU A 1 80 ? -10.525 0.745 -0.190 1.00 93.38 80 GLU A N 1
ATOM 612 C CA . GLU A 1 80 ? -11.874 1.308 -0.060 1.00 93.38 80 GLU A CA 1
ATOM 613 C C . GLU A 1 80 ? -12.269 2.154 -1.277 1.00 93.38 80 GLU A C 1
ATOM 615 O O . GLU A 1 80 ? -13.350 1.957 -1.833 1.00 93.38 80 GLU A O 1
ATOM 620 N N . ASN A 1 81 ? -11.373 3.022 -1.755 1.00 91.81 81 ASN A N 1
ATOM 621 C CA . ASN A 1 81 ? -11.623 3.881 -2.916 1.00 91.81 81 ASN A CA 1
ATOM 622 C C . ASN A 1 81 ? -11.750 3.109 -4.240 1.00 91.81 81 ASN A C 1
ATOM 624 O O . ASN A 1 81 ? -12.343 3.619 -5.187 1.00 91.81 81 ASN A O 1
ATOM 628 N N . THR A 1 82 ? -11.202 1.893 -4.320 1.00 86.06 82 THR A N 1
ATOM 629 C CA . THR A 1 82 ? -11.235 1.062 -5.539 1.00 86.06 82 THR A CA 1
ATOM 630 C C . THR A 1 82 ? -12.489 0.179 -5.616 1.00 86.06 82 THR A C 1
ATOM 632 O O . THR A 1 82 ? -12.828 -0.316 -6.686 1.00 86.06 82 THR A O 1
ATOM 635 N N . ARG A 1 83 ? -13.205 -0.028 -4.501 1.00 74.06 83 ARG A N 1
ATOM 636 C CA . ARG A 1 83 ? -14.418 -0.870 -4.434 1.00 74.06 83 ARG A CA 1
ATOM 637 C C . ARG A 1 83 ? -15.722 -0.136 -4.817 1.00 74.06 83 ARG A C 1
ATOM 639 O O . ARG A 1 83 ? -16.795 -0.713 -4.640 1.00 74.06 83 ARG A O 1
ATOM 646 N N . LEU A 1 84 ? -15.636 1.102 -5.314 1.00 47.53 84 LEU A N 1
ATOM 647 C CA . LEU A 1 84 ? -16.759 1.933 -5.785 1.00 47.53 84 LEU A CA 1
ATOM 648 C C . LEU A 1 84 ? -16.989 1.780 -7.294 1.00 47.53 84 LEU A C 1
ATOM 650 O O . LEU A 1 84 ? -18.176 1.747 -7.689 1.00 47.53 84 LEU A O 1
#

pLDDT: mean 91.54, std 7.21, range [47.53, 97.44]

Foldseek 3Di:
DVVVCVVVVNPDDDDDDDPVCLLPPVVVDQAEEAEPVRVVCQVVSCVSCVVPHHYYYDDNVCVVVVVVPVRVVVRVVSSVVSVD

Secondary structure (DSSP, 8-state):
-HHHHHHTT---------GGGHHHHGGG-S-EEE-GGGGGGHHHHHHHTTTTS-EEEPPHHHHHTT-TTHHHHHHHHHHHHH--

Sequence (84 aa):
MKKEAASQNIDAIVWTVGQHALDTSCFDADCILIAPQNEFEYKKVKSVVNDIIPVSIIDCDDFTRMDGKAVLNNAVELIENTRL

Solvent-accessible surface area (backbone atoms only — not comparable to full-atom values): 5228 Å² total; per-residue (Å²): 61,68,71,43,30,59,75,69,72,43,94,66,91,79,86,87,76,58,85,89,46,40,94,81,57,51,86,85,41,74,56,45,78,35,54,57,96,48,53,89,45,51,69,58,54,42,58,74,47,67,71,75,42,52,73,48,69,45,55,62,65,43,60,73,71,61,35,28,54,62,56,43,51,54,51,52,52,52,46,60,70,68,76,114

Radius of gyration: 12.52 Å; Cα contacts (8 Å, |Δi|>4): 82; chains: 1; bounding box: 30×26×34 Å

Nearest PDB structures (foldseek):
  2wy2-assembly1_D  TM=9.652E-01  e=9.320E-04  Escherichia coli
  1h9c-assembly1_A  TM=9.671E-01  e=9.957E-04  Escherichia coli str. K-12 substr. W3110
  1iib-assembly1_A  TM=9.644E-01  e=1.582E-03  Escherichia coli K-12
  1e2b-assembly1_A  TM=8.996E-01  e=4.311E-02  Escherichia coli K-12
  3nbm-assembly1_A  TM=8.604E-01  e=3.615E+00  Streptococcus pneumoniae TIGR4